Protein AF-T2JV99-F1 (afdb_monomer_lite)

Radius of gyration: 16.89 Å; chains: 1; bounding box: 38×21×40 Å

Foldseek 3Di:
DDDVCVVVVVDPPDDDDDDDDDPDDFFPADDDPVNLCVLQVHPDDCPDDDDDDPVSVVVNNCNSNDPD

Sequence (68 aa):
MSNILEVAKNDEQTEIMAIKFSDTELFEYPVSLKEAQEILKNKTTFISPTYINNEKFAIIYKQGMKGQ

Organism: NCBI:txid1284629

pLDDT: mean 86.19, std 10.74, range [42.12, 96.75]

Secondary structure (DSSP, 8-state):
---HHHHTTT-TT---------S----SSPPPHHHHHHHHT--S--SS-----HHHHHHHHHHHT---

Structure (mmCIF, N/CA/C/O backbone):
data_AF-T2JV99-F1
#
_entry.id   AF-T2JV99-F1
#
loop_
_atom_site.group_PDB
_atom_site.id
_atom_site.type_symbol
_atom_site.label_atom_id
_atom_site.label_alt_id
_atom_site.label_comp_id
_atom_site.label_asym_id
_atom_site.label_entity_id
_atom_site.label_seq_id
_atom_site.pdbx_PDB_ins_code
_atom_site.Cartn_x
_atom_site.Cartn_y
_atom_site.Cartn_z
_atom_site.occupancy
_atom_site.B_iso_or_equiv
_atom_site.auth_seq_id
_atom_site.auth_comp_id
_atom_site.auth_asym_id
_atom_site.auth_atom_id
_atom_site.pdbx_PDB_model_num
ATOM 1 N N . MET A 1 1 ? -2.514 6.019 -27.841 1.00 45.12 1 MET A N 1
ATOM 2 C CA . MET A 1 1 ? -1.600 4.890 -27.575 1.00 45.12 1 MET A CA 1
ATOM 3 C C . MET A 1 1 ? -0.209 5.496 -27.539 1.00 45.12 1 MET A C 1
ATOM 5 O O . MET A 1 1 ? 0.251 5.954 -28.574 1.00 45.12 1 MET A O 1
ATOM 9 N N . SER A 1 2 ? 0.354 5.693 -26.348 1.00 55.56 2 SER A N 1
ATOM 10 C CA . SER A 1 2 ? 1.651 6.357 -26.157 1.00 55.56 2 SER A CA 1
ATOM 11 C C . SER A 1 2 ? 2.743 5.564 -26.879 1.00 55.56 2 SER A C 1
ATOM 13 O O . SER A 1 2 ? 2.737 4.335 -26.812 1.00 55.56 2 SER A O 1
ATOM 15 N N . ASN A 1 3 ? 3.634 6.238 -27.606 1.00 76.25 3 ASN A N 1
ATOM 16 C CA . ASN A 1 3 ? 4.685 5.570 -28.368 1.00 76.25 3 ASN A CA 1
ATOM 17 C C . ASN A 1 3 ? 5.702 4.960 -27.389 1.00 76.25 3 ASN A C 1
ATOM 19 O O . ASN A 1 3 ? 6.302 5.680 -26.597 1.00 76.25 3 ASN A O 1
ATOM 23 N N . ILE A 1 4 ? 5.884 3.638 -27.419 1.00 78.06 4 ILE A N 1
ATOM 24 C CA . ILE A 1 4 ? 6.774 2.912 -26.496 1.00 78.06 4 ILE A CA 1
ATOM 25 C C . ILE A 1 4 ? 8.212 3.460 -26.567 1.00 78.06 4 ILE A C 1
ATOM 27 O O . ILE A 1 4 ? 8.876 3.543 -25.537 1.00 78.06 4 ILE A O 1
ATOM 31 N N . LEU A 1 5 ? 8.655 3.940 -27.740 1.00 81.00 5 LEU A N 1
ATOM 32 C CA . LEU A 1 5 ? 9.960 4.594 -27.902 1.00 81.00 5 LEU A CA 1
ATOM 33 C C . LEU A 1 5 ? 10.108 5.885 -27.084 1.00 81.00 5 LEU A C 1
ATOM 35 O O . LEU A 1 5 ? 11.205 6.189 -26.626 1.00 81.00 5 LEU A O 1
ATOM 39 N N . GLU A 1 6 ? 9.028 6.636 -26.865 1.00 82.69 6 GLU A N 1
ATOM 40 C CA . GLU A 1 6 ? 9.066 7.858 -26.053 1.00 82.69 6 GLU A CA 1
ATOM 41 C C . GLU A 1 6 ? 9.308 7.521 -24.576 1.00 82.69 6 GLU A C 1
ATOM 43 O O . GLU A 1 6 ? 10.134 8.148 -23.913 1.00 82.69 6 GLU A O 1
ATOM 48 N N . VAL A 1 7 ? 8.660 6.460 -24.082 1.00 82.62 7 VAL A N 1
ATOM 49 C CA . VAL A 1 7 ? 8.887 5.922 -22.730 1.00 82.62 7 VAL A CA 1
ATOM 50 C C . VAL A 1 7 ? 10.306 5.359 -22.598 1.00 82.62 7 VAL A C 1
ATOM 52 O O . VAL A 1 7 ? 10.937 5.524 -21.555 1.00 82.62 7 VAL A O 1
ATOM 55 N N . ALA A 1 8 ? 10.835 4.775 -23.675 1.00 82.31 8 ALA A N 1
ATOM 56 C CA . ALA A 1 8 ? 12.206 4.281 -23.774 1.00 82.31 8 ALA A CA 1
ATOM 57 C C . ALA A 1 8 ? 13.256 5.394 -23.962 1.00 82.31 8 ALA A C 1
ATOM 59 O O . ALA A 1 8 ? 14.433 5.097 -24.128 1.00 82.31 8 ALA A O 1
ATOM 60 N N . LYS A 1 9 ? 12.859 6.677 -23.994 1.00 84.69 9 LYS A N 1
ATOM 61 C CA . LYS A 1 9 ? 13.740 7.820 -24.310 1.00 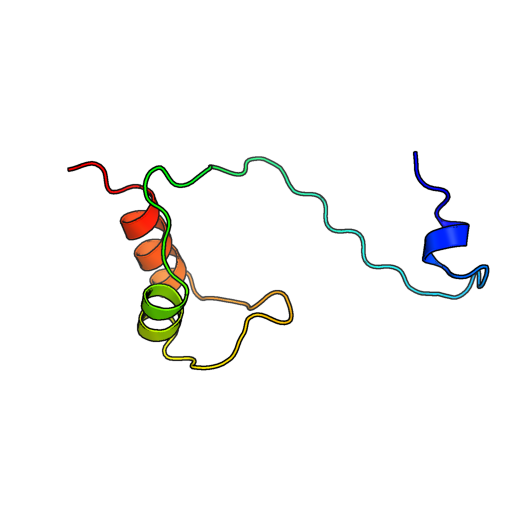84.69 9 LYS A CA 1
ATOM 62 C C . LYS A 1 9 ? 14.541 7.638 -25.613 1.00 84.69 9 LYS A C 1
ATOM 64 O O . LYS A 1 9 ? 15.669 8.113 -25.715 1.00 84.69 9 LYS A O 1
ATOM 69 N N . ASN A 1 10 ? 13.939 6.994 -26.613 1.00 85.56 10 ASN A N 1
ATOM 70 C CA . ASN A 1 10 ? 14.547 6.608 -27.893 1.00 85.56 10 ASN A CA 1
ATOM 71 C C . ASN A 1 10 ? 15.705 5.594 -27.797 1.00 85.56 10 ASN A C 1
ATOM 73 O O . ASN A 1 10 ? 16.462 5.462 -28.756 1.00 85.56 10 ASN A O 1
ATOM 77 N N . ASP A 1 11 ? 15.845 4.875 -26.682 1.00 85.88 11 ASP A N 1
ATOM 78 C CA . ASP A 1 11 ? 16.796 3.771 -26.542 1.00 85.88 11 ASP A CA 1
ATOM 79 C C . ASP A 1 11 ? 16.062 2.425 -26.604 1.00 85.88 11 ASP A C 1
ATOM 81 O O . ASP A 1 11 ? 15.395 2.010 -25.655 1.00 85.88 11 ASP A O 1
ATOM 85 N N . GLU A 1 12 ? 16.209 1.73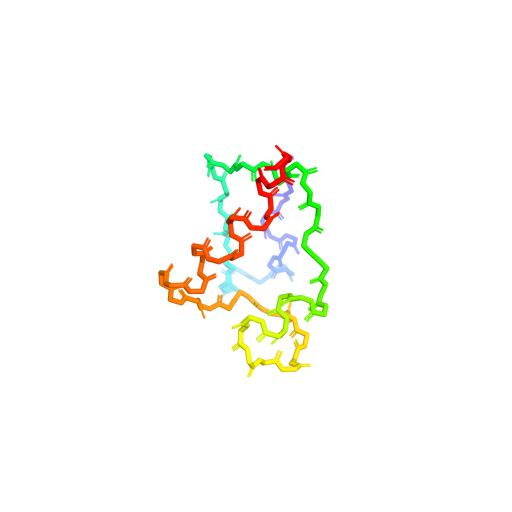5 -27.735 1.00 81.62 12 GLU A N 1
ATOM 86 C CA . GLU A 1 12 ? 15.592 0.433 -28.012 1.00 81.62 12 GLU A CA 1
ATOM 87 C C . GLU A 1 12 ? 16.054 -0.688 -27.064 1.00 81.62 12 GLU A C 1
ATOM 89 O O . GLU A 1 12 ? 15.403 -1.730 -26.998 1.00 81.62 12 GLU A O 1
ATOM 94 N N . GLN A 1 13 ? 17.143 -0.490 -26.312 1.00 86.38 13 GLN A N 1
ATOM 95 C CA . GLN A 1 13 ? 17.641 -1.448 -25.319 1.00 86.38 13 GLN A CA 1
ATOM 96 C C . GLN A 1 13 ? 17.055 -1.221 -23.920 1.00 86.38 13 GLN A C 1
ATOM 98 O O . GLN A 1 13 ? 17.327 -2.004 -23.008 1.00 86.38 13 GLN A O 1
ATOM 103 N N . THR A 1 14 ? 16.251 -0.172 -23.722 1.00 84.12 14 THR A N 1
ATOM 104 C CA . THR A 1 14 ? 15.651 0.115 -22.416 1.00 84.12 14 THR A CA 1
ATOM 105 C C . THR A 1 14 ? 14.648 -0.969 -22.033 1.00 84.12 14 THR A C 1
ATOM 107 O O . THR A 1 14 ? 13.608 -1.138 -22.671 1.00 84.12 14 THR A O 1
ATOM 110 N N . GLU A 1 15 ? 14.910 -1.656 -20.924 1.00 80.88 15 GLU A N 1
ATOM 111 C CA . GLU A 1 15 ? 13.938 -2.556 -20.313 1.00 80.88 15 GLU A CA 1
ATOM 112 C C . GLU A 1 15 ? 12.813 -1.748 -19.649 1.00 80.88 15 GLU A C 1
ATOM 114 O O . GLU A 1 15 ? 13.009 -1.066 -18.641 1.00 80.88 15 GLU A O 1
ATOM 119 N N . ILE A 1 16 ? 11.608 -1.822 -20.219 1.00 80.31 16 ILE A N 1
ATOM 120 C CA . ILE A 1 16 ? 10.413 -1.163 -19.683 1.00 80.31 16 ILE A CA 1
ATOM 121 C C . ILE A 1 16 ? 9.524 -2.203 -19.009 1.00 80.31 16 ILE A C 1
ATOM 123 O O . ILE A 1 16 ? 9.053 -3.148 -19.642 1.00 80.31 16 ILE A O 1
ATOM 127 N N . MET A 1 17 ? 9.216 -1.984 -17.731 1.00 79.81 17 MET A N 1
ATOM 128 C CA . MET A 1 17 ? 8.200 -2.760 -17.026 1.00 79.81 17 MET A CA 1
ATOM 129 C C . MET A 1 17 ? 6.816 -2.149 -17.260 1.00 79.81 17 MET A C 1
ATOM 131 O O . MET A 1 17 ? 6.554 -1.010 -16.874 1.00 79.81 17 MET A O 1
ATOM 135 N N . ALA A 1 18 ? 5.908 -2.930 -17.841 1.00 81.56 18 ALA A N 1
ATOM 136 C CA . ALA A 1 18 ? 4.494 -2.591 -17.936 1.00 81.56 18 ALA A CA 1
ATOM 137 C C . ALA A 1 18 ? 3.686 -3.468 -16.971 1.00 81.56 18 ALA A C 1
ATOM 139 O O . ALA A 1 18 ? 3.773 -4.694 -17.020 1.00 81.56 18 ALA A O 1
ATOM 140 N N . ILE A 1 19 ? 2.878 -2.845 -16.110 1.00 79.31 19 ILE A N 1
ATOM 141 C CA . ILE A 1 19 ? 1.951 -3.549 -15.216 1.00 79.31 19 ILE A CA 1
ATOM 142 C C . ILE A 1 19 ? 0.535 -3.328 -15.739 1.00 79.31 19 ILE A C 1
ATOM 144 O O . ILE A 1 19 ? 0.076 -2.192 -15.855 1.00 79.31 19 ILE A O 1
ATOM 148 N N . LYS A 1 20 ? -0.158 -4.423 -16.058 1.00 84.94 20 LYS A N 1
ATOM 149 C CA . LYS A 1 20 ? -1.582 -4.405 -16.391 1.00 84.94 20 LYS A CA 1
ATOM 150 C C . LYS A 1 20 ? -2.381 -4.767 -15.145 1.00 84.94 20 LYS A C 1
ATOM 152 O O . LYS A 1 20 ? -2.167 -5.829 -14.571 1.00 84.94 20 LYS A O 1
ATOM 157 N N . PHE A 1 21 ? -3.322 -3.909 -14.773 1.00 85.62 21 PHE A N 1
ATOM 158 C CA . PHE A 1 21 ? -4.296 -4.197 -13.725 1.00 85.62 21 PHE A CA 1
ATOM 159 C C . PHE A 1 21 ? -5.574 -4.774 -14.350 1.00 85.62 21 PHE A C 1
ATOM 161 O O . PHE A 1 21 ? -6.028 -4.298 -15.393 1.00 85.62 21 PHE A O 1
ATOM 168 N N . SER A 1 22 ? -6.142 -5.800 -13.724 1.00 90.38 22 SER A N 1
ATOM 169 C CA . SER A 1 22 ? -7.483 -6.325 -14.000 1.00 90.38 22 SER A CA 1
ATOM 170 C C . SER A 1 22 ? -8.128 -6.753 -12.688 1.00 90.38 22 SER A C 1
ATOM 172 O O . SER A 1 22 ? -7.422 -6.921 -11.694 1.00 90.38 22 SER A O 1
ATOM 174 N N . ASP A 1 23 ? -9.456 -6.890 -12.687 1.00 90.25 23 ASP A N 1
ATOM 175 C CA . ASP A 1 23 ? -10.216 -7.440 -11.554 1.00 90.25 23 ASP A CA 1
ATOM 176 C C . ASP A 1 23 ? -9.940 -6.713 -10.224 1.00 90.25 23 ASP A C 1
ATOM 178 O O . ASP A 1 23 ? -9.938 -7.301 -9.146 1.00 90.25 23 ASP A O 1
ATOM 182 N N . THR A 1 24 ? -9.668 -5.409 -10.314 1.00 90.50 24 THR A N 1
ATOM 183 C CA . THR A 1 24 ? -9.423 -4.551 -9.157 1.00 90.50 24 THR A CA 1
ATOM 184 C C . THR A 1 24 ? -10.737 -4.077 -8.568 1.00 90.50 24 THR A C 1
ATOM 186 O O . THR A 1 24 ? -11.616 -3.615 -9.296 1.00 90.50 24 THR A O 1
ATOM 189 N N . GLU A 1 25 ? -10.821 -4.094 -7.247 1.00 90.56 25 GLU A N 1
ATOM 190 C CA . GLU A 1 25 ? -11.948 -3.560 -6.497 1.00 90.56 25 GLU A CA 1
ATOM 191 C C . GLU A 1 25 ? -11.551 -2.254 -5.810 1.00 90.56 25 GLU A C 1
ATOM 193 O O . GLU A 1 25 ? -10.457 -2.138 -5.249 1.00 90.56 25 GLU A O 1
ATOM 198 N N . LEU A 1 26 ? -12.432 -1.257 -5.880 1.00 91.81 26 LEU A N 1
ATOM 199 C CA . LEU A 1 26 ? -12.243 -0.005 -5.163 1.00 91.81 26 LEU A CA 1
ATOM 200 C C . LEU A 1 26 ? -12.740 -0.179 -3.728 1.00 91.81 26 LEU A C 1
ATOM 202 O O . LEU A 1 26 ? -13.867 -0.611 -3.514 1.00 91.81 26 LEU A O 1
ATOM 206 N N . PHE A 1 27 ? -11.916 0.206 -2.758 1.00 94.69 27 PHE A N 1
ATOM 207 C CA . PHE A 1 27 ? -12.333 0.241 -1.362 1.00 94.69 27 PHE A CA 1
ATOM 208 C C . PHE A 1 27 ? -13.455 1.259 -1.151 1.00 94.69 27 PHE A C 1
ATOM 210 O O . PHE A 1 27 ? -13.340 2.412 -1.568 1.00 94.69 27 PHE A O 1
ATOM 217 N N . GLU A 1 28 ? -14.511 0.837 -0.459 1.00 95.12 28 GLU A N 1
ATOM 218 C CA . GLU A 1 28 ? -15.604 1.712 -0.026 1.00 95.12 28 GLU A CA 1
ATOM 219 C C . GLU A 1 28 ? -15.114 2.763 0.982 1.00 95.12 28 GLU A C 1
ATOM 221 O O . GLU A 1 28 ? -15.586 3.901 0.989 1.00 95.12 28 GLU A O 1
ATOM 226 N N . TYR A 1 29 ? -14.122 2.395 1.799 1.00 94.56 29 TYR A N 1
ATOM 227 C CA . TYR A 1 29 ? -13.526 3.235 2.830 1.00 94.56 29 TYR A CA 1
ATOM 228 C C . TYR A 1 29 ? -12.021 3.351 2.581 1.00 94.56 29 TYR A C 1
ATOM 230 O O . TYR A 1 29 ? -11.306 2.348 2.599 1.00 94.56 29 TYR A O 1
ATOM 238 N N . PRO A 1 30 ? -11.490 4.557 2.328 1.00 92.88 30 PRO A N 1
ATOM 239 C CA . PRO A 1 30 ? -10.074 4.714 2.043 1.00 92.88 30 PRO A CA 1
ATOM 240 C C . PRO A 1 30 ? -9.235 4.363 3.275 1.00 92.88 30 PRO A C 1
ATOM 242 O O . PRO A 1 30 ? -9.419 4.937 4.345 1.00 92.88 30 PRO A O 1
ATOM 245 N N . VAL A 1 31 ? -8.264 3.465 3.099 1.00 93.12 31 VAL A N 1
ATOM 246 C CA . VAL A 1 31 ? -7.243 3.178 4.114 1.00 93.12 31 VAL A CA 1
ATOM 247 C C . VAL A 1 31 ? -6.171 4.259 4.031 1.00 93.12 31 VAL A C 1
ATOM 249 O O . VAL A 1 31 ? -5.519 4.432 2.997 1.00 93.12 31 VAL A O 1
ATOM 252 N N . SER A 1 32 ? -5.981 5.010 5.109 1.00 93.25 32 SER A N 1
ATOM 253 C CA . SER A 1 32 ? -4.976 6.068 5.171 1.00 93.25 32 SER A CA 1
ATOM 254 C C . SER A 1 32 ? -3.552 5.502 5.164 1.00 93.25 32 SER A C 1
ATOM 256 O O . SER A 1 32 ? -3.295 4.366 5.567 1.00 93.25 32 SER A O 1
ATOM 258 N N . LEU A 1 33 ? -2.579 6.332 4.767 1.00 92.31 33 LEU A N 1
ATOM 259 C CA . LEU A 1 33 ? -1.162 5.954 4.811 1.00 92.31 33 LEU A CA 1
ATOM 260 C C . LEU A 1 33 ? -0.735 5.508 6.217 1.00 92.31 33 LEU A C 1
ATOM 262 O O . LEU A 1 33 ? -0.008 4.529 6.351 1.00 92.31 33 LEU A O 1
ATOM 266 N N . LYS A 1 34 ? -1.205 6.198 7.262 1.00 93.06 34 LYS A N 1
ATOM 267 C CA . LYS A 1 34 ? -0.870 5.870 8.651 1.00 93.06 34 LYS A CA 1
ATOM 268 C C . LYS A 1 34 ? -1.378 4.477 9.038 1.00 93.06 34 LYS A C 1
ATOM 270 O O . LYS A 1 34 ? -0.608 3.691 9.581 1.00 93.06 34 LYS A O 1
ATOM 275 N N . GLU A 1 35 ? -2.629 4.154 8.712 1.00 93.50 35 GLU A N 1
ATOM 276 C CA . GLU A 1 35 ? -3.216 2.833 8.982 1.00 93.50 35 GLU A CA 1
ATOM 277 C C . GLU A 1 35 ? -2.465 1.730 8.232 1.00 93.50 35 GLU A C 1
ATOM 279 O O . GLU A 1 35 ? -2.079 0.720 8.824 1.00 93.50 35 GLU A O 1
ATOM 284 N N . ALA A 1 36 ? -2.163 1.951 6.949 1.00 92.75 36 ALA A N 1
ATOM 285 C CA . ALA A 1 36 ? -1.362 1.020 6.164 1.00 92.75 36 ALA A CA 1
ATOM 286 C C . ALA A 1 36 ? 0.030 0.798 6.790 1.00 92.75 36 ALA A C 1
ATOM 288 O O . ALA A 1 36 ? 0.478 -0.340 6.922 1.00 92.75 36 ALA A O 1
ATOM 289 N N . GLN A 1 37 ? 0.711 1.858 7.232 1.00 93.19 37 GLN A N 1
ATOM 290 C CA . GLN A 1 37 ? 2.024 1.761 7.880 1.00 93.19 37 GLN A CA 1
ATOM 291 C C . GLN A 1 37 ? 1.976 0.987 9.206 1.00 93.19 37 GLN A C 1
ATOM 293 O O . GLN A 1 37 ? 2.873 0.183 9.485 1.00 93.19 37 GLN A O 1
ATOM 298 N N . GLU A 1 38 ? 0.925 1.183 10.005 1.00 94.12 38 GLU A N 1
ATOM 299 C CA . GLU A 1 38 ? 0.689 0.454 11.256 1.00 94.12 38 GLU A CA 1
ATOM 300 C C . GLU A 1 38 ? 0.463 -1.044 11.003 1.00 94.12 38 GLU A C 1
ATOM 302 O O . GLU A 1 38 ? 1.120 -1.877 11.634 1.00 94.12 38 GLU A O 1
ATOM 307 N N . ILE A 1 39 ? -0.376 -1.400 10.023 1.00 93.12 39 ILE A N 1
ATOM 308 C CA . ILE A 1 39 ? -0.642 -2.799 9.642 1.00 93.12 39 ILE A CA 1
ATOM 309 C C . ILE A 1 39 ? 0.623 -3.477 9.117 1.00 93.12 39 ILE A C 1
ATOM 311 O O . ILE A 1 39 ? 0.953 -4.611 9.482 1.00 93.12 39 ILE A O 1
ATOM 315 N N . LEU A 1 40 ? 1.363 -2.787 8.251 1.00 92.50 40 LEU A N 1
ATOM 316 C CA . LEU A 1 40 ? 2.552 -3.350 7.626 1.00 92.50 40 LEU A CA 1
ATOM 317 C C . LEU A 1 40 ? 3.762 -3.368 8.561 1.00 92.50 40 LEU A C 1
ATOM 319 O O . LEU A 1 40 ? 4.723 -4.083 8.256 1.00 92.50 40 LEU A O 1
ATOM 323 N N . LYS A 1 41 ? 3.704 -2.652 9.694 1.00 91.06 41 LYS A N 1
ATOM 324 C CA . LYS A 1 41 ? 4.834 -2.371 10.594 1.00 91.06 41 LYS A CA 1
ATOM 325 C C . LYS A 1 41 ? 6.018 -1.764 9.838 1.00 91.06 41 LYS A C 1
ATOM 327 O O . LYS A 1 41 ? 7.172 -2.088 10.106 1.00 91.06 41 LYS A O 1
ATOM 332 N N . ASN A 1 42 ? 5.716 -0.903 8.869 1.00 85.50 42 ASN A N 1
ATOM 333 C CA . ASN A 1 42 ? 6.694 -0.247 8.014 1.00 85.50 42 ASN A CA 1
ATOM 334 C C . ASN A 1 42 ? 6.372 1.248 7.936 1.00 85.50 42 ASN A C 1
ATOM 336 O O . ASN A 1 42 ? 5.257 1.612 7.592 1.00 85.50 42 ASN A O 1
ATOM 340 N N . LYS A 1 43 ? 7.345 2.106 8.255 1.00 79.75 43 LYS A N 1
ATOM 341 C CA . LYS A 1 43 ? 7.186 3.570 8.264 1.00 79.75 43 LYS A CA 1
ATOM 342 C C . LYS A 1 43 ? 7.585 4.238 6.944 1.00 79.75 43 LYS A C 1
ATOM 344 O O . LYS A 1 43 ? 7.547 5.462 6.855 1.00 79.75 43 LYS A O 1
ATOM 349 N N . THR A 1 44 ? 8.014 3.474 5.940 1.00 78.62 44 THR A N 1
ATOM 350 C CA . THR A 1 44 ? 8.427 4.042 4.653 1.00 78.62 44 THR A CA 1
ATOM 351 C C . THR A 1 44 ? 7.230 4.470 3.811 1.00 78.62 44 THR A C 1
ATOM 353 O O . THR A 1 44 ? 6.117 3.963 3.953 1.00 78.62 44 THR A O 1
ATOM 356 N N . THR A 1 45 ? 7.478 5.394 2.892 1.00 80.00 45 THR A N 1
ATOM 357 C CA . THR A 1 45 ? 6.573 5.707 1.785 1.00 80.00 45 THR A CA 1
ATOM 358 C C . THR A 1 45 ? 6.647 4.586 0.742 1.00 80.00 45 THR A C 1
ATOM 360 O O . THR A 1 45 ? 7.729 4.049 0.495 1.00 80.00 45 THR A O 1
ATOM 363 N N . PHE A 1 46 ? 5.524 4.219 0.118 1.00 84.31 46 PHE A N 1
ATOM 364 C CA . PHE A 1 46 ? 5.479 3.193 -0.935 1.00 84.31 46 PHE A CA 1
ATOM 365 C C . PHE A 1 46 ? 6.014 3.747 -2.264 1.00 84.31 46 PHE A C 1
ATOM 367 O O . PHE A 1 46 ? 5.254 4.066 -3.171 1.00 84.31 46 PHE A O 1
ATOM 374 N N . ILE A 1 47 ? 7.335 3.910 -2.366 1.00 85.38 47 ILE A N 1
ATOM 375 C CA . ILE A 1 47 ? 8.006 4.400 -3.586 1.00 85.38 47 ILE A CA 1
ATOM 376 C C . ILE A 1 47 ? 8.045 3.354 -4.711 1.00 85.38 47 ILE A C 1
ATOM 378 O O . ILE A 1 47 ? 8.378 3.674 -5.849 1.00 85.38 47 ILE A O 1
ATOM 382 N N . SER A 1 48 ? 7.721 2.104 -4.388 1.00 83.44 48 SER A N 1
ATOM 383 C CA . SER A 1 48 ? 7.659 0.974 -5.307 1.00 83.44 48 SER A CA 1
ATOM 384 C C . SER A 1 48 ? 6.612 -0.044 -4.832 1.00 83.44 48 SER A C 1
ATOM 386 O O . SER A 1 48 ? 6.214 -0.024 -3.656 1.00 83.44 48 SER A O 1
ATOM 388 N N . PRO A 1 49 ? 6.153 -0.952 -5.718 1.00 85.19 49 PRO A N 1
ATOM 389 C CA . PRO A 1 49 ? 5.308 -2.069 -5.318 1.00 85.19 49 PRO A CA 1
ATOM 390 C C . PRO A 1 49 ? 5.942 -2.840 -4.158 1.00 85.19 49 PRO A C 1
ATOM 392 O O . PRO A 1 49 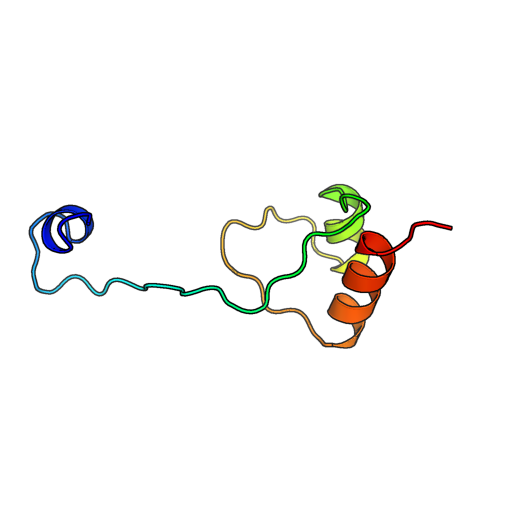? 7.097 -3.256 -4.222 1.00 85.19 49 PRO A O 1
ATOM 395 N N . THR A 1 50 ? 5.183 -3.010 -3.080 1.00 85.56 50 THR A N 1
ATOM 396 C CA . THR A 1 50 ? 5.650 -3.667 -1.858 1.00 85.56 50 THR A CA 1
ATOM 397 C C . THR A 1 50 ? 4.915 -4.984 -1.699 1.00 85.56 50 THR A C 1
ATOM 399 O O . THR A 1 50 ? 3.688 -5.006 -1.612 1.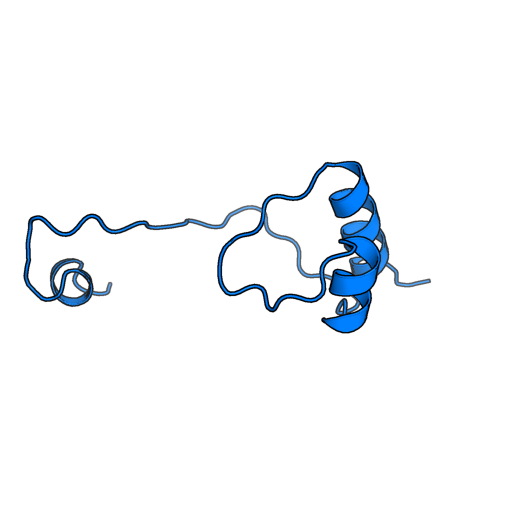00 85.56 50 THR A O 1
ATOM 402 N N . TYR A 1 51 ? 5.662 -6.085 -1.644 1.00 89.00 51 TYR A N 1
ATOM 403 C CA . TYR A 1 51 ? 5.076 -7.380 -1.328 1.00 89.00 51 TYR A CA 1
ATOM 404 C C . TYR A 1 51 ? 4.523 -7.380 0.101 1.00 89.00 51 TYR A C 1
ATOM 406 O O . TYR A 1 51 ? 5.202 -6.977 1.050 1.00 89.00 51 TYR A O 1
ATOM 414 N N . ILE A 1 52 ? 3.301 -7.880 0.259 1.00 92.62 52 ILE A N 1
ATOM 415 C CA . ILE A 1 52 ? 2.654 -8.094 1.552 1.00 92.62 52 ILE A CA 1
ATOM 416 C C . ILE A 1 52 ? 2.168 -9.539 1.625 1.00 92.62 52 ILE A C 1
ATOM 418 O O . ILE A 1 52 ? 1.813 -10.136 0.613 1.00 92.62 52 ILE A O 1
ATOM 422 N N . ASN A 1 53 ? 2.169 -10.117 2.824 1.00 95.00 53 ASN A N 1
ATOM 423 C CA . ASN A 1 53 ? 1.654 -11.468 3.020 1.00 95.00 53 ASN A CA 1
ATOM 424 C C . ASN A 1 53 ? 0.113 -11.477 3.081 1.00 95.00 53 ASN A C 1
ATOM 426 O O . ASN A 1 53 ? -0.525 -10.436 3.263 1.00 95.00 53 ASN A O 1
ATOM 430 N N . ASN A 1 54 ? -0.474 -12.672 2.980 1.00 96.75 54 ASN A N 1
ATOM 431 C CA . 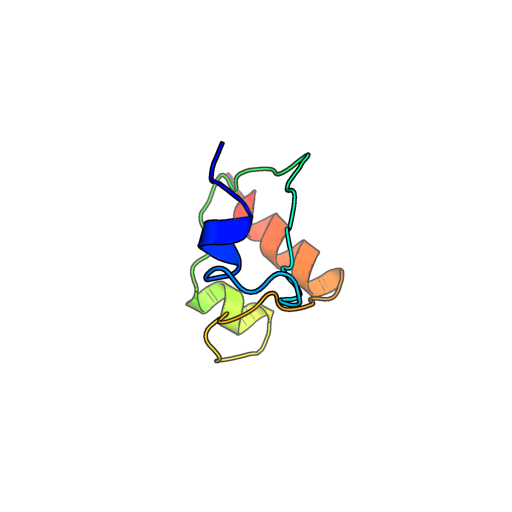ASN A 1 54 ? -1.929 -12.859 2.967 1.00 96.75 54 ASN A CA 1
ATOM 432 C C . ASN A 1 54 ? -2.621 -12.301 4.220 1.00 96.75 54 ASN A C 1
ATOM 434 O O . ASN A 1 54 ? -3.720 -11.763 4.127 1.00 96.75 54 ASN A O 1
ATOM 438 N N . GLU A 1 55 ? -1.981 -12.404 5.387 1.00 96.62 55 GLU A N 1
ATOM 439 C CA . GLU A 1 55 ? -2.519 -11.886 6.648 1.00 96.62 55 GLU A CA 1
ATOM 440 C C . GLU A 1 55 ? -2.660 -10.358 6.607 1.00 96.62 55 GLU A C 1
ATOM 442 O O . GLU A 1 55 ? -3.741 -9.823 6.851 1.00 96.62 55 GLU A O 1
ATOM 447 N N . LYS A 1 56 ? -1.592 -9.651 6.224 1.00 95.38 56 LYS A N 1
ATOM 448 C CA . LYS A 1 56 ? -1.592 -8.190 6.081 1.00 95.38 56 LYS A CA 1
ATOM 449 C C . LYS A 1 56 ? -2.560 -7.734 4.993 1.00 95.38 56 LYS A C 1
ATOM 451 O O . LYS A 1 56 ? -3.283 -6.765 5.210 1.00 95.38 56 LYS A O 1
ATOM 456 N N . PHE A 1 57 ? -2.616 -8.446 3.865 1.00 94.75 57 PHE A N 1
ATOM 457 C CA . PHE A 1 57 ? -3.591 -8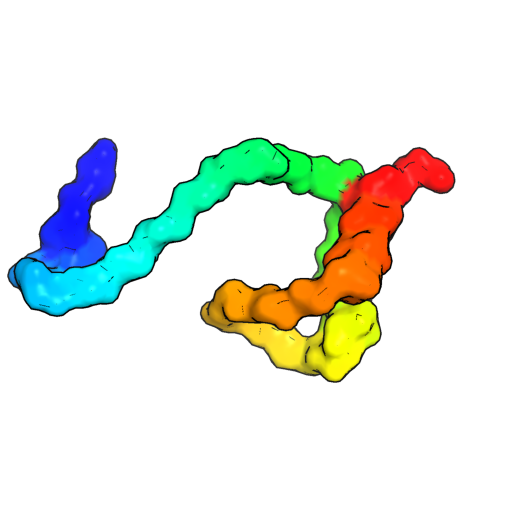.177 2.807 1.00 94.75 57 PHE A CA 1
ATOM 458 C C . PHE A 1 57 ? -5.026 -8.270 3.334 1.00 94.75 57 PHE A C 1
ATOM 460 O O . PHE A 1 57 ? -5.799 -7.333 3.160 1.00 94.75 57 PHE A O 1
ATOM 467 N N . ALA A 1 58 ? -5.371 -9.351 4.040 1.00 95.75 58 ALA A N 1
ATOM 468 C CA . ALA A 1 58 ? -6.713 -9.543 4.579 1.00 95.75 58 ALA A CA 1
ATOM 469 C C . ALA A 1 58 ? -7.108 -8.447 5.580 1.00 95.75 58 ALA A C 1
ATOM 471 O O . ALA A 1 58 ? -8.271 -8.055 5.625 1.00 95.75 58 ALA A O 1
ATOM 472 N N . ILE A 1 59 ? -6.161 -7.938 6.375 1.00 95.56 59 ILE A N 1
ATOM 473 C CA . ILE A 1 59 ? -6.410 -6.823 7.299 1.00 95.56 59 ILE A CA 1
ATOM 474 C C . ILE A 1 59 ? -6.714 -5.536 6.523 1.00 95.56 59 ILE A C 1
ATOM 476 O O . ILE A 1 59 ? -7.724 -4.895 6.807 1.00 95.56 59 ILE A O 1
ATOM 480 N N . ILE A 1 60 ? -5.888 -5.185 5.530 1.00 94.38 60 ILE A N 1
ATOM 481 C CA . ILE A 1 60 ? -6.082 -3.985 4.696 1.00 94.38 60 ILE A CA 1
ATOM 482 C C . ILE A 1 60 ? -7.408 -4.070 3.937 1.00 94.38 60 ILE A C 1
ATOM 484 O O . ILE A 1 60 ? -8.203 -3.137 3.982 1.00 94.38 60 ILE A O 1
ATOM 488 N N . TYR A 1 61 ? -7.678 -5.207 3.295 1.00 94.31 61 TYR A N 1
ATOM 489 C CA . TYR A 1 61 ? -8.903 -5.427 2.531 1.00 94.31 61 TYR A CA 1
ATOM 490 C C . TYR A 1 61 ? -10.149 -5.318 3.423 1.00 94.31 61 TYR A C 1
ATOM 492 O O . TYR A 1 61 ? -11.098 -4.619 3.085 1.00 94.31 61 TYR A O 1
ATOM 500 N N . LYS A 1 62 ? -10.126 -5.908 4.627 1.00 94.06 62 LYS A N 1
ATOM 501 C CA . LYS A 1 62 ? -11.221 -5.757 5.601 1.00 94.06 62 LYS A CA 1
ATOM 502 C C . LYS A 1 62 ? -11.425 -4.318 6.061 1.00 94.06 62 LYS A C 1
ATOM 504 O O . LYS A 1 62 ? -12.550 -3.970 6.388 1.00 94.06 62 LYS A O 1
ATOM 509 N N . GLN A 1 63 ? -10.377 -3.503 6.156 1.00 93.38 63 GLN A N 1
ATOM 510 C CA . GLN A 1 63 ? -10.544 -2.081 6.469 1.00 93.38 63 GLN A CA 1
ATOM 511 C C . GLN A 1 63 ? -11.146 -1.317 5.290 1.00 93.38 63 GLN A C 1
ATOM 513 O O . GLN A 1 63 ? -12.053 -0.519 5.494 1.00 93.38 63 GLN A O 1
ATOM 518 N N . GLY A 1 64 ? -10.690 -1.617 4.073 1.00 94.31 64 GLY A N 1
ATOM 519 C CA . GLY A 1 64 ? -11.169 -0.991 2.846 1.00 94.31 64 GLY A CA 1
ATOM 520 C C . GLY A 1 64 ? -12.642 -1.256 2.530 1.00 94.31 64 GLY A C 1
ATOM 521 O O . GLY A 1 64 ? -13.320 -0.399 1.972 1.00 94.31 64 GLY A O 1
ATOM 522 N N . MET A 1 65 ? -13.149 -2.427 2.919 1.00 93.38 65 MET A N 1
ATOM 523 C CA . MET A 1 65 ? -14.528 -2.860 2.653 1.00 93.38 65 MET A CA 1
ATOM 524 C C . MET A 1 65 ? -15.493 -2.615 3.822 1.00 93.38 65 MET A C 1
ATOM 526 O O . MET A 1 65 ? -16.635 -3.064 3.785 1.00 93.38 65 MET A O 1
ATOM 530 N N . LYS A 1 66 ? -15.051 -1.966 4.904 1.00 80.12 66 LYS A N 1
ATOM 531 C CA . LYS A 1 66 ? -15.871 -1.810 6.111 1.00 80.12 66 LYS A CA 1
ATOM 532 C C . LYS A 1 66 ? -16.834 -0.633 6.026 1.00 80.12 66 LYS A C 1
ATOM 534 O O . LYS A 1 66 ? -16.582 0.423 6.601 1.00 80.12 66 LYS A O 1
ATOM 539 N N . GLY A 1 67 ? -17.981 -0.884 5.407 1.00 59.00 67 GLY A N 1
ATOM 540 C CA . GLY A 1 67 ? -19.231 -0.198 5.703 1.00 59.00 67 GLY A CA 1
ATOM 541 C C . GLY A 1 67 ? -20.077 -1.019 6.661 1.00 59.00 67 GLY A C 1
ATOM 542 O O . GLY A 1 67 ? -20.765 -1.931 6.219 1.00 59.00 67 GLY A O 1
ATOM 543 N N . GLN A 1 68 ? -20.047 -0.618 7.943 1.00 42.12 68 GLN A N 1
ATOM 544 C CA . GLN A 1 68 ? -20.734 -1.186 9.128 1.00 42.12 68 GLN A CA 1
ATOM 545 C C . GLN A 1 68 ? -19.975 -2.276 9.902 1.00 42.12 68 GLN A C 1
ATOM 547 O O . GLN A 1 68 ? -19.554 -3.302 9.325 1.00 42.12 68 GLN A O 1
#